Protein AF-B8MMR4-F1 (afdb_monomer)

Mean predicted aligned error: 8.65 Å

InterPro domains:
  IPR016039 Thiolase-like [G3DSA:3.40.47.10] (5-69)
  IPR016039 Thiolase-like [SSF53901] (17-71)
  IPR020610 Thiolase, active site [PS00099] (53-66)
  IPR020617 Thiolase, C-terminal [PF02803] (17-71)

Structure (mmCIF, N/CA/C/O backbone):
data_AF-B8MMR4-F1
#
_entry.id   AF-B8MMR4-F1
#
loop_
_atom_site.group_PDB
_atom_site.id
_atom_site.type_symbol
_atom_site.label_atom_id
_atom_site.label_alt_id
_atom_site.label_comp_id
_atom_site.label_asym_id
_atom_site.label_entity_id
_atom_site.label_seq_id
_atom_site.pdbx_PDB_ins_code
_atom_site.Cartn_x
_atom_site.Cartn_y
_atom_site.Cartn_z
_atom_site.occupancy
_atom_site.B_iso_or_equiv
_atom_site.auth_seq_id
_atom_site.auth_comp_id
_atom_site.auth_asym_id
_atom_site.auth_atom_id
_atom_site.pdbx_PDB_model_num
ATOM 1 N N . MET A 1 1 ? -22.396 18.694 11.552 1.00 36.25 1 MET A N 1
ATOM 2 C CA . MET A 1 1 ? -21.772 18.804 10.215 1.00 36.25 1 MET A CA 1
ATOM 3 C C . MET A 1 1 ? -20.391 19.451 10.347 1.00 36.25 1 MET A C 1
ATOM 5 O O . MET A 1 1 ? -20.272 20.662 10.227 1.00 36.25 1 MET A O 1
ATOM 9 N N . LYS A 1 2 ? -19.350 18.674 10.683 1.00 32.44 2 LYS A N 1
ATOM 10 C CA . LYS A 1 2 ? -17.956 19.151 10.630 1.00 32.44 2 LYS A CA 1
ATOM 11 C C . LYS A 1 2 ? -17.529 19.087 9.168 1.00 32.44 2 LYS A C 1
ATOM 13 O O . LYS A 1 2 ? -17.493 18.008 8.591 1.00 32.44 2 LYS A O 1
ATOM 18 N N . LEU A 1 3 ? -17.323 20.254 8.575 1.00 39.12 3 LEU A N 1
ATOM 19 C CA . LEU A 1 3 ? -16.884 20.421 7.196 1.00 39.12 3 LEU A CA 1
ATOM 20 C C . LEU A 1 3 ? -15.638 19.562 6.948 1.00 39.12 3 LEU A C 1
ATOM 22 O O . LEU A 1 3 ? -14.638 19.707 7.652 1.00 39.12 3 LEU A O 1
ATOM 26 N N . LEU A 1 4 ? -15.730 18.678 5.953 1.00 47.84 4 LEU A N 1
ATOM 27 C CA . LEU A 1 4 ? -14.596 18.032 5.299 1.00 47.84 4 LEU A CA 1
ATOM 28 C C . LEU A 1 4 ? -13.559 19.119 5.002 1.00 47.84 4 LEU A C 1
ATOM 30 O O . LEU A 1 4 ? -13.790 19.993 4.164 1.00 47.84 4 LEU A O 1
ATOM 34 N N . GLN A 1 5 ? -12.453 19.125 5.746 1.00 45.47 5 GLN A N 1
ATOM 35 C CA . GLN A 1 5 ? -11.371 20.061 5.480 1.00 45.47 5 GLN A CA 1
ATOM 36 C C . GLN A 1 5 ? -10.889 19.835 4.038 1.00 45.47 5 GLN A C 1
ATOM 38 O O . GLN A 1 5 ? -10.642 18.689 3.660 1.00 45.47 5 GLN A O 1
ATOM 43 N N . PRO A 1 6 ? -10.766 20.898 3.225 1.00 43.53 6 PRO A N 1
ATOM 44 C CA . PRO A 1 6 ? -10.410 20.775 1.822 1.00 43.53 6 PRO A CA 1
ATOM 45 C C . PRO A 1 6 ? -9.031 20.125 1.687 1.00 43.53 6 PRO A C 1
ATOM 47 O O . PRO A 1 6 ? -8.043 20.574 2.276 1.00 43.53 6 PRO A O 1
ATOM 50 N N . SER A 1 7 ? -8.987 19.066 0.882 1.00 51.66 7 SER A N 1
ATOM 51 C CA . SER A 1 7 ? -7.870 18.144 0.640 1.00 51.66 7 SER A CA 1
ATOM 52 C C . SER A 1 7 ? -6.545 18.825 0.259 1.00 51.66 7 SER A C 1
ATOM 54 O O . SER A 1 7 ? -5.481 18.221 0.357 1.00 51.66 7 SER A O 1
ATOM 56 N N . SER A 1 8 ? -6.578 20.101 -0.132 1.00 43.34 8 SER A N 1
ATOM 57 C CA . SER A 1 8 ? -5.407 20.898 -0.506 1.00 43.34 8 SER A CA 1
ATOM 58 C C . SER A 1 8 ? -4.526 21.330 0.675 1.00 43.34 8 SER A C 1
ATOM 60 O O . SER A 1 8 ? -3.335 21.563 0.480 1.00 43.34 8 SER A O 1
ATOM 62 N N . ARG A 1 9 ? -5.050 21.406 1.910 1.00 45.16 9 ARG A N 1
ATOM 63 C CA . ARG A 1 9 ? -4.256 21.800 3.100 1.00 45.16 9 ARG A CA 1
ATOM 64 C C . ARG A 1 9 ? -3.527 20.638 3.790 1.00 45.16 9 ARG A C 1
ATOM 66 O O . ARG A 1 9 ? -2.650 20.886 4.614 1.00 45.16 9 ARG A O 1
ATOM 73 N N . LEU A 1 10 ? -3.879 19.394 3.459 1.00 54.09 10 LEU A N 1
ATOM 74 C CA . LEU A 1 10 ? -3.271 18.178 4.016 1.00 54.09 10 LEU A CA 1
ATOM 75 C C . LEU A 1 10 ? -1.927 17.851 3.346 1.00 54.09 10 LEU A C 1
ATOM 77 O O . LEU A 1 10 ? -0.983 17.467 4.031 1.00 54.09 10 LEU A O 1
ATOM 81 N N . MET A 1 11 ? -1.805 18.092 2.033 1.00 47.03 11 MET A N 1
ATOM 82 C CA . MET A 1 11 ? -0.590 17.777 1.267 1.00 47.03 11 MET A CA 1
ATOM 83 C C . MET A 1 11 ? 0.656 18.528 1.769 1.00 47.03 11 MET A C 1
ATOM 85 O O . MET A 1 11 ? 1.751 17.979 1.753 1.00 47.03 11 MET A O 1
ATOM 89 N N . ASN A 1 12 ? 0.496 19.760 2.268 1.00 39.81 12 ASN A N 1
ATOM 90 C CA . ASN A 1 12 ? 1.615 20.606 2.706 1.00 39.81 12 ASN A CA 1
ATOM 91 C C . ASN A 1 12 ? 2.045 20.366 4.171 1.00 39.81 12 ASN A C 1
ATOM 93 O O . ASN A 1 12 ? 2.827 21.139 4.721 1.00 39.81 12 ASN A O 1
ATOM 97 N N . ARG A 1 13 ? 1.502 19.330 4.831 1.00 47.91 13 ARG A N 1
ATOM 98 C CA . ARG A 1 13 ? 1.811 18.963 6.227 1.00 47.91 13 ARG A CA 1
ATOM 99 C C . ARG A 1 13 ? 2.578 17.645 6.381 1.00 47.91 13 ARG A C 1
ATOM 101 O O . ARG A 1 13 ? 2.852 17.252 7.511 1.00 47.91 13 ARG A O 1
ATOM 108 N N . PHE A 1 14 ? 3.004 17.000 5.292 1.00 53.19 14 PHE A N 1
ATOM 109 C CA . PHE A 1 14 ? 3.960 15.882 5.348 1.00 53.19 14 PHE A CA 1
ATOM 110 C C . PHE A 1 14 ? 5.395 16.382 5.609 1.00 53.19 14 PHE A C 1
ATOM 112 O O . PHE A 1 14 ? 6.320 16.050 4.878 1.00 53.19 14 PHE A O 1
ATOM 119 N N . SER A 1 15 ? 5.604 17.232 6.619 1.00 38.50 15 SER A N 1
ATOM 120 C CA . SER A 1 15 ? 6.921 17.827 6.893 1.00 38.50 15 SER A CA 1
ATOM 121 C C . SER A 1 15 ? 7.866 16.913 7.684 1.00 38.50 15 SER A C 1
ATOM 123 O O . SER A 1 15 ? 9.034 17.246 7.841 1.00 38.50 15 SER A O 1
ATOM 125 N N . VAL A 1 16 ? 7.413 15.727 8.110 1.00 50.09 16 VAL A N 1
ATOM 126 C CA . VAL A 1 16 ? 8.271 14.610 8.538 1.00 50.09 16 VAL A CA 1
ATOM 127 C C . VAL A 1 16 ? 7.632 13.316 8.033 1.00 50.09 16 VAL A C 1
ATOM 129 O O . VAL A 1 16 ? 6.659 12.829 8.608 1.00 50.09 16 VAL A O 1
ATOM 132 N N . LEU A 1 17 ? 8.139 12.762 6.929 1.00 60.44 17 LEU A N 1
ATOM 133 C CA . LEU A 1 17 ? 7.715 11.442 6.459 1.00 60.44 17 LEU A CA 1
ATOM 134 C C . LEU A 1 17 ? 8.210 10.394 7.458 1.00 60.44 17 LEU A C 1
ATOM 136 O O . LEU A 1 17 ? 9.371 9.989 7.437 1.00 60.44 17 LEU A O 1
ATOM 140 N N . LYS A 1 18 ? 7.323 9.956 8.354 1.00 72.06 18 LYS A N 1
ATOM 141 C CA . LYS A 1 18 ? 7.574 8.788 9.196 1.00 72.06 18 LYS A CA 1
ATOM 142 C C . LYS A 1 18 ? 7.538 7.545 8.311 1.00 72.06 18 LYS A C 1
ATOM 144 O O . LYS A 1 18 ? 6.475 7.053 7.943 1.00 72.06 18 LYS A O 1
ATOM 149 N N . ILE A 1 19 ? 8.722 7.079 7.938 1.00 76.75 19 ILE A N 1
ATOM 150 C CA . ILE A 1 19 ? 8.910 5.871 7.134 1.00 76.75 19 ILE A CA 1
ATOM 151 C C . ILE A 1 19 ? 8.622 4.642 8.018 1.00 76.75 19 ILE A C 1
ATOM 153 O O . ILE A 1 19 ? 8.956 4.667 9.208 1.00 76.75 19 ILE A O 1
ATOM 157 N N . PRO A 1 20 ? 8.014 3.565 7.483 1.00 75.25 20 PRO A N 1
ATOM 158 C CA . PRO A 1 20 ? 7.725 2.362 8.257 1.00 75.25 20 PRO A CA 1
ATOM 159 C C . PRO A 1 20 ? 8.980 1.778 8.920 1.00 75.25 20 PRO A C 1
ATOM 161 O O . PRO A 1 20 ? 9.915 1.359 8.240 1.00 75.25 20 PRO A O 1
ATOM 164 N N . ALA A 1 21 ? 8.976 1.680 10.254 1.00 81.19 21 ALA A N 1
ATOM 165 C CA . ALA A 1 21 ? 10.102 1.138 11.027 1.00 81.19 21 ALA A CA 1
ATOM 166 C C . ALA A 1 21 ? 10.343 -0.365 10.785 1.00 81.19 21 ALA A C 1
ATOM 168 O O . ALA A 1 21 ? 11.427 -0.873 11.040 1.00 81.19 21 ALA A O 1
ATOM 169 N N . LEU A 1 22 ? 9.336 -1.072 10.262 1.00 86.88 22 LEU A N 1
ATOM 170 C CA . LEU A 1 22 ? 9.402 -2.502 9.953 1.00 86.88 22 LEU A CA 1
ATOM 171 C C . LEU A 1 22 ? 10.226 -2.820 8.692 1.00 86.88 22 LEU A C 1
ATOM 173 O O . LEU A 1 22 ? 10.373 -3.992 8.369 1.00 86.88 22 LEU A O 1
ATOM 177 N N . GLY A 1 23 ? 10.760 -1.813 7.990 1.00 87.12 23 GLY A N 1
ATOM 178 C CA . GLY A 1 23 ? 11.542 -1.981 6.763 1.00 87.12 23 GLY A CA 1
ATOM 179 C C . GLY A 1 23 ? 10.705 -1.929 5.478 1.00 87.12 23 GLY A C 1
ATOM 180 O O . GLY A 1 23 ? 9.475 -1.880 5.501 1.00 87.12 23 GLY A O 1
ATOM 181 N N . GLY A 1 24 ? 11.393 -1.911 4.331 1.00 89.12 24 GLY A N 1
ATOM 182 C CA . GLY A 1 24 ? 10.796 -1.699 3.005 1.00 89.12 24 GLY A CA 1
ATOM 183 C C . GLY A 1 24 ? 11.109 -2.799 1.987 1.00 89.12 24 GLY A C 1
ATOM 184 O O . GLY A 1 24 ? 11.552 -3.893 2.333 1.00 89.12 24 GLY A O 1
ATOM 185 N N . ALA A 1 25 ? 10.885 -2.500 0.706 1.00 90.88 25 ALA A N 1
ATOM 186 C CA . ALA A 1 25 ? 11.067 -3.441 -0.404 1.00 90.88 25 ALA A CA 1
ATOM 187 C C . ALA A 1 25 ? 12.499 -4.007 -0.520 1.00 90.88 25 ALA A C 1
ATOM 189 O O . ALA A 1 25 ? 12.664 -5.160 -0.903 1.00 90.88 25 ALA A O 1
ATOM 190 N N . ILE A 1 26 ? 13.517 -3.225 -0.141 1.00 91.00 26 ILE A N 1
ATOM 191 C CA . ILE A 1 26 ? 14.931 -3.636 -0.188 1.00 91.00 26 ILE A CA 1
ATOM 192 C C . ILE A 1 26 ? 15.199 -4.794 0.786 1.00 91.00 26 ILE A C 1
ATOM 194 O O . ILE A 1 26 ? 15.796 -5.793 0.407 1.00 91.00 26 ILE A O 1
ATOM 198 N N . SER A 1 27 ? 14.728 -4.686 2.031 1.00 92.50 27 SER A N 1
ATOM 199 C CA . SER A 1 27 ? 15.002 -5.674 3.087 1.00 92.50 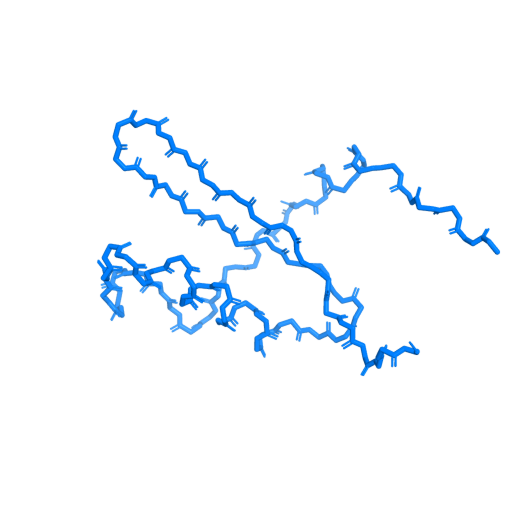27 SER A CA 1
ATOM 200 C C . SER A 1 27 ? 14.021 -6.847 3.105 1.00 92.50 27 SER A C 1
ATOM 202 O O . SER A 1 27 ? 14.329 -7.892 3.663 1.00 92.50 27 SER A O 1
ATOM 204 N N . LEU A 1 28 ? 12.822 -6.675 2.540 1.00 89.50 28 LEU A N 1
ATOM 205 C CA . LEU A 1 28 ? 11.713 -7.625 2.691 1.00 89.50 28 LEU A CA 1
ATOM 206 C C . LEU A 1 28 ? 11.177 -8.162 1.356 1.00 89.50 28 LEU A C 1
ATOM 208 O O . LEU A 1 28 ? 10.089 -8.736 1.328 1.00 89.50 28 LEU A O 1
ATOM 212 N N . SER A 1 29 ? 11.920 -7.966 0.265 1.00 87.19 29 SER A N 1
ATOM 213 C CA . SER A 1 29 ? 11.558 -8.272 -1.128 1.00 87.19 29 SER A CA 1
ATOM 214 C C . SER A 1 29 ? 10.461 -7.385 -1.749 1.00 87.19 29 SER A C 1
ATOM 216 O O . SER A 1 29 ? 9.654 -6.752 -1.056 1.00 87.19 29 SER A O 1
ATOM 218 N N . HIS A 1 30 ? 10.444 -7.356 -3.090 1.00 92.06 30 HIS A N 1
ATOM 219 C CA . HIS A 1 30 ? 9.511 -6.591 -3.923 1.00 92.06 30 HIS A CA 1
ATOM 220 C C . HIS A 1 30 ? 8.749 -7.493 -4.916 1.00 92.06 30 HIS A C 1
ATOM 222 O O . HIS A 1 30 ? 9.019 -7.465 -6.119 1.00 92.06 30 HIS A O 1
ATOM 228 N N . PRO A 1 31 ? 7.798 -8.325 -4.449 1.00 90.44 31 PRO A N 1
ATOM 229 C CA . PRO A 1 31 ? 6.915 -9.053 -5.354 1.00 90.44 31 PRO A CA 1
ATOM 230 C C . PRO A 1 31 ? 6.049 -8.038 -6.115 1.00 90.44 31 PRO A C 1
ATOM 232 O O . PRO A 1 31 ? 5.178 -7.410 -5.511 1.00 90.44 31 PRO A O 1
ATOM 235 N N . LEU A 1 32 ? 6.299 -7.846 -7.414 1.00 87.12 32 LEU A N 1
ATOM 236 C CA . LEU A 1 32 ? 5.739 -6.741 -8.214 1.00 87.12 32 LEU A CA 1
ATOM 237 C C . LEU A 1 32 ? 4.216 -6.593 -8.064 1.00 87.12 32 LEU A C 1
ATOM 239 O O . LEU A 1 32 ? 3.722 -5.498 -7.819 1.00 87.12 32 LEU A O 1
ATOM 243 N N . GLY A 1 33 ? 3.473 -7.702 -8.121 1.00 87.50 33 GLY A N 1
ATOM 244 C CA . GLY A 1 33 ? 2.009 -7.683 -8.013 1.00 87.50 33 GLY A CA 1
ATOM 245 C C . GLY A 1 33 ? 1.448 -7.522 -6.592 1.00 87.50 33 GLY A C 1
ATOM 246 O O . GLY A 1 33 ? 0.285 -7.172 -6.441 1.00 87.50 33 GLY A O 1
ATOM 247 N N . SER A 1 34 ? 2.244 -7.765 -5.545 1.00 93.25 34 SER A N 1
ATOM 248 C CA . SER A 1 34 ? 1.781 -7.769 -4.141 1.00 93.25 34 SER A CA 1
ATOM 249 C C . SER A 1 34 ? 2.388 -6.637 -3.300 1.00 93.25 34 SER A C 1
ATOM 251 O O . SER A 1 34 ? 1.902 -6.305 -2.223 1.00 93.25 34 SER A O 1
ATOM 253 N N . SER A 1 35 ? 3.433 -5.971 -3.794 1.00 92.81 35 SER A N 1
ATOM 254 C CA . SER A 1 35 ? 4.133 -4.928 -3.035 1.00 92.81 35 SER A CA 1
ATOM 255 C C . SER A 1 35 ? 3.222 -3.763 -2.648 1.00 92.81 35 SER A C 1
ATOM 257 O O . SER A 1 35 ? 3.348 -3.262 -1.535 1.00 92.81 35 SER A O 1
ATOM 259 N N . GLY A 1 36 ? 2.269 -3.384 -3.506 1.00 93.06 36 GLY A N 1
ATOM 260 C CA . GLY A 1 36 ? 1.285 -2.337 -3.211 1.00 93.06 36 GLY A CA 1
ATOM 261 C C . GLY A 1 36 ? 0.344 -2.692 -2.052 1.00 93.06 36 GLY A C 1
ATOM 262 O O . GLY A 1 36 ? 0.229 -1.930 -1.091 1.00 93.06 36 GLY A O 1
ATOM 263 N N . SER A 1 37 ? -0.289 -3.871 -2.090 1.00 94.69 37 SER A N 1
ATOM 264 C CA . SER A 1 37 ? -1.176 -4.327 -1.006 1.00 94.69 37 SER A CA 1
ATOM 265 C C . SER A 1 37 ? -0.401 -4.573 0.287 1.00 94.69 37 SER A C 1
ATOM 267 O O . SER A 1 37 ? -0.880 -4.254 1.377 1.00 94.69 37 SER A O 1
ATOM 269 N N . ARG A 1 38 ? 0.835 -5.062 0.176 1.00 94.00 38 ARG A N 1
ATOM 270 C CA . ARG A 1 38 ? 1.746 -5.268 1.300 1.00 94.00 38 ARG A CA 1
ATOM 271 C C . ARG A 1 38 ? 2.088 -3.965 2.023 1.00 94.00 38 ARG A C 1
ATOM 273 O O . ARG A 1 38 ? 1.922 -3.909 3.239 1.00 94.00 38 ARG A O 1
ATOM 280 N N . ILE A 1 39 ? 2.541 -2.920 1.319 1.00 93.81 39 ILE A N 1
ATOM 281 C CA . ILE A 1 39 ? 2.865 -1.636 1.972 1.00 93.81 39 ILE A CA 1
ATOM 282 C C . ILE A 1 39 ? 1.620 -0.987 2.584 1.00 93.81 39 ILE A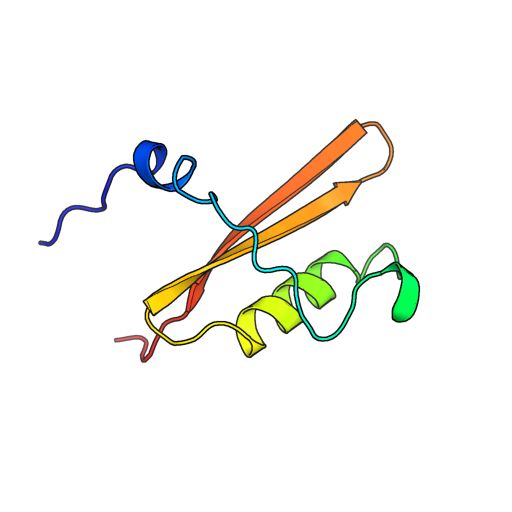 C 1
ATOM 284 O O . ILE A 1 39 ? 1.709 -0.425 3.674 1.00 93.81 39 ILE A O 1
ATOM 288 N N . LEU A 1 40 ? 0.458 -1.122 1.934 1.00 94.62 40 LEU A N 1
ATOM 289 C CA . LEU A 1 40 ? -0.814 -0.628 2.458 1.00 94.62 40 LEU A CA 1
ATOM 290 C C . LEU A 1 40 ? -1.193 -1.354 3.755 1.00 94.62 40 LEU A C 1
ATOM 292 O O . LEU A 1 40 ? -1.554 -0.722 4.743 1.00 94.62 40 LEU A O 1
ATOM 296 N N . THR A 1 41 ? -1.054 -2.679 3.776 1.00 95.00 41 THR A N 1
ATOM 297 C CA . THR A 1 41 ? -1.337 -3.498 4.960 1.00 95.00 41 THR A CA 1
ATOM 298 C C . THR A 1 41 ? -0.410 -3.120 6.112 1.00 95.00 41 THR A C 1
ATOM 300 O O . THR A 1 41 ? -0.883 -2.892 7.224 1.00 95.00 41 THR A O 1
ATOM 303 N N . THR A 1 42 ? 0.892 -2.978 5.852 1.00 94.25 42 THR A N 1
ATOM 304 C CA . THR A 1 42 ? 1.867 -2.519 6.853 1.00 94.25 42 THR A CA 1
ATOM 305 C C . THR A 1 42 ? 1.498 -1.143 7.410 1.00 94.25 42 THR A C 1
ATOM 307 O O . THR A 1 42 ? 1.538 -0.949 8.624 1.00 94.25 42 THR A O 1
ATOM 310 N N . LEU A 1 43 ? 1.097 -0.201 6.548 1.00 93.06 43 LEU A N 1
ATOM 311 C CA . LEU A 1 43 ? 0.664 1.137 6.955 1.00 93.06 43 LEU A CA 1
ATOM 312 C C . LEU A 1 43 ? -0.552 1.079 7.893 1.00 93.06 43 LEU A C 1
ATOM 314 O O . LEU A 1 43 ? -0.534 1.696 8.956 1.00 93.06 43 LEU A O 1
ATOM 318 N N . LEU A 1 44 ? -1.587 0.311 7.541 1.00 93.69 44 LEU A N 1
ATOM 319 C CA . LEU A 1 44 ? -2.811 0.188 8.345 1.00 93.69 44 LEU A CA 1
ATOM 320 C C . LEU A 1 44 ? -2.554 -0.397 9.744 1.00 93.69 44 LEU A C 1
ATOM 322 O O . LEU A 1 44 ? -3.180 0.034 10.716 1.00 93.69 44 LEU A O 1
ATOM 326 N N . HIS A 1 45 ? -1.612 -1.338 9.859 1.00 93.62 45 HIS A N 1
ATOM 327 C CA . HIS A 1 45 ? -1.204 -1.906 11.148 1.00 93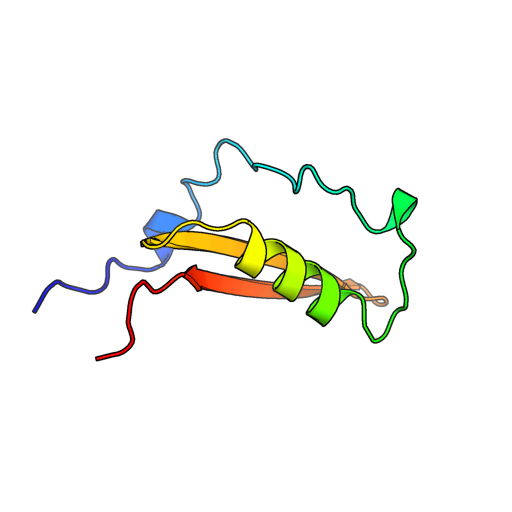.62 45 HIS A CA 1
ATOM 328 C C . HIS A 1 45 ? -0.396 -0.922 12.006 1.00 93.62 45 HIS A C 1
ATOM 330 O O . HIS A 1 45 ? -0.398 -1.046 13.228 1.00 93.62 45 HIS A O 1
ATOM 336 N N . GLN A 1 46 ? 0.284 0.052 11.393 1.00 91.75 46 GLN A N 1
ATOM 337 C CA . GLN A 1 46 ? 1.101 1.037 12.110 1.00 91.75 46 GLN A CA 1
ATOM 338 C C . GLN A 1 46 ? 0.339 2.297 12.517 1.00 91.75 46 GLN A C 1
ATOM 340 O O . GLN A 1 46 ? 0.693 2.902 13.528 1.00 91.75 46 GLN A O 1
ATOM 345 N N . LEU A 1 47 ? -0.672 2.704 11.747 1.00 90.44 47 LEU A N 1
ATOM 346 C CA . LEU A 1 47 ? -1.481 3.878 12.074 1.00 90.44 47 LEU A CA 1
ATOM 347 C C . LEU A 1 47 ? -2.232 3.676 13.392 1.00 90.44 47 LEU A C 1
ATOM 349 O O . LEU A 1 47 ? -2.668 2.569 13.708 1.00 90.44 47 LEU A O 1
ATOM 353 N N . GLN A 1 48 ? -2.443 4.749 14.138 1.00 91.69 48 GLN A N 1
ATOM 354 C CA . GLN A 1 48 ? -3.363 4.792 15.273 1.00 91.69 48 GLN A CA 1
ATOM 355 C C . GLN A 1 48 ? -4.720 5.360 14.828 1.00 91.69 48 GLN A C 1
ATOM 357 O O . GLN A 1 48 ? -4.790 6.041 13.802 1.00 91.69 48 GLN A O 1
ATOM 362 N N . PRO A 1 49 ? -5.827 5.069 15.535 1.00 93.81 49 PRO A N 1
ATOM 363 C CA . PRO A 1 49 ? -7.125 5.642 15.190 1.00 93.81 49 PRO A CA 1
ATOM 364 C C . PRO A 1 49 ? -7.082 7.175 15.116 1.00 93.81 49 PRO A C 1
ATOM 366 O O . PRO A 1 49 ? -6.488 7.831 15.968 1.00 93.81 49 PRO A O 1
ATOM 369 N N . GLY A 1 50 ? -7.693 7.744 14.078 1.00 87.94 50 GLY A N 1
ATOM 370 C CA . GLY A 1 50 ? -7.670 9.177 13.784 1.00 87.94 50 GLY A CA 1
ATOM 371 C C . GLY A 1 50 ? -6.456 9.654 12.978 1.00 87.94 50 GLY A C 1
ATOM 372 O O . GLY A 1 50 ? -6.513 10.754 12.422 1.00 87.94 50 GLY A O 1
ATOM 373 N N . GLU A 1 51 ? -5.394 8.851 12.851 1.00 89.94 51 GLU A N 1
ATOM 374 C CA . GLU A 1 51 ? -4.225 9.199 12.040 1.00 89.94 51 GLU A CA 1
ATOM 375 C C . GLU A 1 51 ? -4.474 8.981 10.543 1.00 89.94 51 GLU A C 1
ATOM 377 O O . GLU A 1 51 ? -5.174 8.056 10.115 1.00 89.94 51 GLU A O 1
ATOM 382 N N . TYR A 1 52 ? -3.834 9.834 9.742 1.00 90.44 52 TYR A N 1
ATOM 383 C CA . TYR A 1 52 ? -3.770 9.705 8.293 1.00 90.44 52 TYR A CA 1
ATOM 384 C C . TYR A 1 52 ? -2.425 9.122 7.879 1.00 90.44 52 TYR A C 1
ATOM 386 O O . TYR A 1 52 ? -1.379 9.500 8.408 1.00 90.44 52 TYR A O 1
ATOM 394 N N . GLY A 1 53 ? -2.452 8.250 6.879 1.00 91.12 53 GLY A N 1
ATOM 395 C CA . GLY A 1 53 ? -1.257 7.705 6.255 1.00 91.12 53 GLY A CA 1
ATOM 396 C C . GLY A 1 53 ? -1.377 7.671 4.741 1.00 91.12 53 GLY A C 1
ATOM 397 O O . GLY A 1 53 ? -2.475 7.700 4.184 1.00 91.12 53 GLY A O 1
ATOM 398 N N . VAL A 1 54 ? -0.227 7.593 4.076 1.00 93.19 54 VAL A N 1
ATOM 399 C CA . VAL A 1 54 ? -0.146 7.491 2.618 1.00 93.19 54 VAL A CA 1
ATOM 400 C C . VAL A 1 54 ? 0.700 6.288 2.250 1.00 93.19 54 VAL A C 1
ATOM 402 O O . VAL A 1 54 ? 1.845 6.171 2.684 1.00 93.19 54 VAL A O 1
ATOM 405 N N . ALA A 1 55 ? 0.134 5.404 1.435 1.00 93.00 55 ALA A N 1
ATOM 406 C CA . ALA A 1 55 ? 0.876 4.352 0.758 1.00 93.00 55 ALA A CA 1
ATOM 407 C C . ALA A 1 55 ? 1.091 4.786 -0.692 1.00 93.00 55 ALA A C 1
ATOM 409 O O . ALA A 1 55 ? 0.125 5.088 -1.390 1.00 93.00 55 ALA A O 1
ATOM 410 N N . ALA A 1 56 ? 2.341 4.820 -1.146 1.00 92.88 56 ALA A N 1
ATOM 411 C CA . ALA A 1 56 ? 2.692 5.168 -2.517 1.00 92.88 56 ALA A CA 1
ATOM 412 C C . ALA A 1 56 ? 3.692 4.159 -3.084 1.00 92.88 56 ALA A C 1
ATOM 414 O O . ALA A 1 56 ? 4.578 3.685 -2.371 1.00 92.88 56 ALA A O 1
ATOM 415 N N . ILE A 1 57 ? 3.540 3.831 -4.365 1.00 93.19 57 ILE A N 1
ATOM 416 C CA . ILE A 1 57 ? 4.400 2.892 -5.085 1.00 93.19 57 ILE A CA 1
ATOM 417 C C . ILE A 1 57 ? 4.653 3.411 -6.502 1.00 93.19 57 ILE A C 1
ATOM 419 O O . ILE A 1 57 ? 3.746 3.933 -7.154 1.00 93.19 57 ILE A O 1
ATOM 423 N N . CYS A 1 58 ? 5.895 3.297 -6.969 1.00 94.25 58 CYS A N 1
ATOM 424 C CA . CYS A 1 58 ? 6.226 3.536 -8.367 1.00 94.25 58 CYS A CA 1
ATOM 425 C C . CYS A 1 58 ? 5.953 2.276 -9.191 1.00 94.25 58 CYS A C 1
ATOM 427 O O . CYS A 1 58 ? 6.122 1.153 -8.719 1.00 94.25 58 CYS A O 1
ATOM 429 N N . ASN A 1 59 ? 5.554 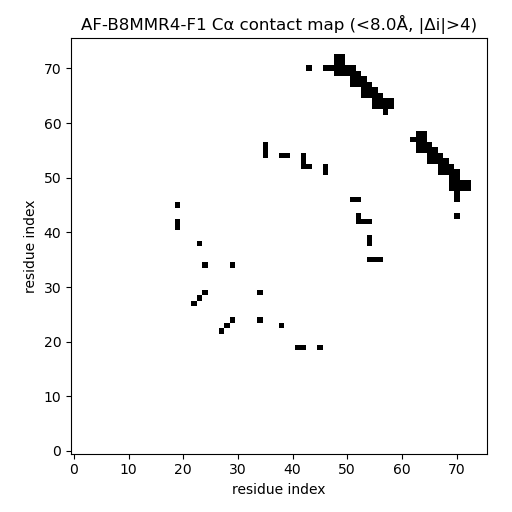2.481 -10.439 1.00 91.12 59 ASN A N 1
ATOM 430 C CA . ASN A 1 59 ? 5.341 1.427 -11.414 1.00 91.12 59 ASN A CA 1
ATOM 431 C C . ASN A 1 59 ? 6.325 1.640 -12.577 1.00 91.12 59 ASN A C 1
ATOM 433 O O . ASN A 1 59 ? 6.720 2.770 -12.879 1.00 91.12 59 ASN A O 1
ATOM 437 N N . GLY A 1 60 ? 6.730 0.558 -13.246 1.00 91.00 60 GLY A N 1
ATOM 438 C CA . GLY A 1 60 ? 7.530 0.658 -14.470 1.00 91.00 60 GLY A CA 1
ATOM 439 C C . GLY A 1 60 ? 6.821 1.501 -15.541 1.00 91.00 60 GLY A C 1
ATOM 440 O O . GLY A 1 60 ? 5.595 1.581 -15.562 1.00 91.00 60 GLY A O 1
ATOM 441 N N . GLY A 1 61 ? 7.587 2.146 -16.424 1.00 94.06 61 GLY A N 1
ATOM 442 C CA . GLY A 1 61 ? 7.024 2.994 -17.485 1.00 94.06 61 GLY A CA 1
ATOM 443 C C . GLY A 1 61 ? 6.677 4.427 -17.059 1.00 94.06 61 GLY A C 1
ATOM 444 O O . GLY A 1 61 ? 5.987 5.123 -17.794 1.00 94.06 61 GLY A O 1
ATOM 445 N N . GLY A 1 62 ? 7.158 4.882 -15.895 1.00 93.25 62 GLY A N 1
ATOM 446 C CA . GLY A 1 62 ? 7.033 6.281 -15.460 1.00 93.25 62 GLY A CA 1
ATOM 447 C C . GLY A 1 62 ? 5.724 6.623 -14.742 1.00 93.25 62 GLY A C 1
ATOM 448 O O . GLY A 1 62 ? 5.412 7.798 -14.574 1.00 93.25 62 GLY A O 1
ATOM 449 N N . ALA A 1 63 ? 4.964 5.617 -14.307 1.00 94.06 63 ALA A N 1
ATOM 450 C CA . ALA A 1 63 ? 3.734 5.801 -13.542 1.00 94.06 63 ALA A CA 1
ATOM 451 C C . ALA A 1 63 ? 3.962 5.607 -12.033 1.00 94.06 63 ALA A C 1
ATOM 453 O O . ALA A 1 63 ? 4.931 4.988 -11.593 1.00 94.06 63 ALA A O 1
ATOM 454 N N . ALA A 1 64 ? 3.030 6.098 -11.221 1.00 94.19 64 ALA A N 1
ATOM 455 C CA . ALA A 1 64 ? 2.985 5.841 -9.787 1.00 94.19 64 ALA A CA 1
ATOM 45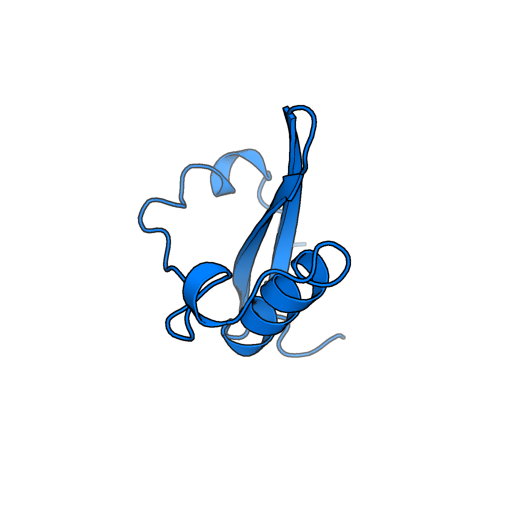6 C C . ALA A 1 64 ? 1.535 5.844 -9.300 1.00 94.19 64 ALA A C 1
ATOM 458 O O . ALA A 1 64 ? 0.660 6.463 -9.909 1.00 94.19 64 ALA A O 1
ATOM 459 N N . THR A 1 65 ? 1.283 5.161 -8.190 1.00 94.25 65 THR A N 1
ATOM 460 C CA . THR A 1 65 ? -0.030 5.133 -7.540 1.00 94.25 65 THR A CA 1
ATOM 461 C C 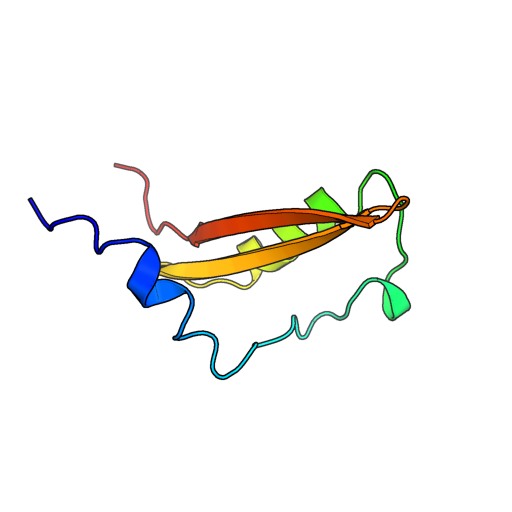. THR A 1 65 ? 0.137 5.475 -6.069 1.00 94.25 65 THR A C 1
ATOM 463 O O . THR A 1 65 ? 1.067 4.994 -5.422 1.00 94.25 65 THR A O 1
ATOM 466 N N . ALA A 1 66 ? -0.765 6.302 -5.541 1.00 95.19 66 ALA A N 1
ATOM 467 C CA . ALA A 1 66 ? -0.798 6.671 -4.134 1.00 95.19 66 ALA A CA 1
ATOM 468 C C . ALA A 1 66 ? -2.224 6.580 -3.584 1.00 95.19 66 ALA A C 1
ATOM 470 O O . ALA A 1 66 ? -3.182 6.959 -4.257 1.00 95.19 66 ALA A O 1
ATOM 471 N N . VAL A 1 67 ? -2.348 6.088 -2.354 1.00 95.00 67 VAL A N 1
ATOM 472 C CA . VAL A 1 67 ? 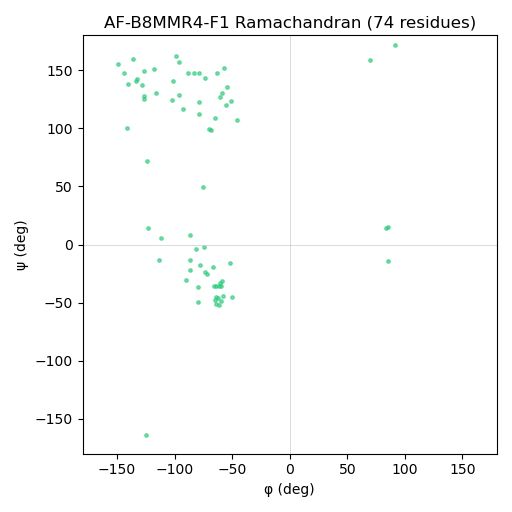-3.609 5.967 -1.619 1.00 95.00 67 VAL A CA 1
ATOM 473 C C . VAL A 1 67 ? -3.449 6.656 -0.273 1.00 95.00 67 VAL A C 1
ATOM 475 O O . VAL A 1 67 ? -2.517 6.360 0.477 1.00 95.00 67 VAL A O 1
ATOM 478 N N . VAL A 1 68 ? -4.373 7.565 0.033 1.00 95.00 68 VAL A N 1
ATOM 479 C CA . VAL A 1 68 ? -4.495 8.193 1.351 1.00 95.00 68 VAL A CA 1
ATOM 480 C C . VAL A 1 68 ? -5.545 7.425 2.142 1.00 95.00 68 VAL A C 1
ATOM 482 O O . VAL A 1 68 ? -6.654 7.217 1.653 1.00 95.00 68 VAL A O 1
ATOM 485 N N . VAL A 1 69 ? -5.201 7.012 3.358 1.00 93.94 69 VAL A N 1
ATOM 486 C CA . VAL A 1 69 ? -6.110 6.310 4.270 1.00 93.94 69 VAL A CA 1
ATOM 487 C C . VAL A 1 69 ? -6.163 7.021 5.614 1.00 93.94 69 VAL A C 1
ATOM 489 O O . VAL A 1 69 ? -5.175 7.607 6.056 1.00 93.94 69 VAL A O 1
ATOM 492 N N . GLN A 1 70 ? -7.316 6.940 6.271 1.00 93.69 70 GLN A N 1
ATOM 493 C CA . GLN A 1 70 ? -7.494 7.329 7.664 1.00 93.69 70 GLN A CA 1
ATOM 494 C C . GLN A 1 70 ? -7.866 6.081 8.458 1.00 93.69 70 GLN A C 1
ATOM 496 O O . GLN A 1 70 ? -8.773 5.348 8.054 1.00 93.69 70 GLN A O 1
ATOM 501 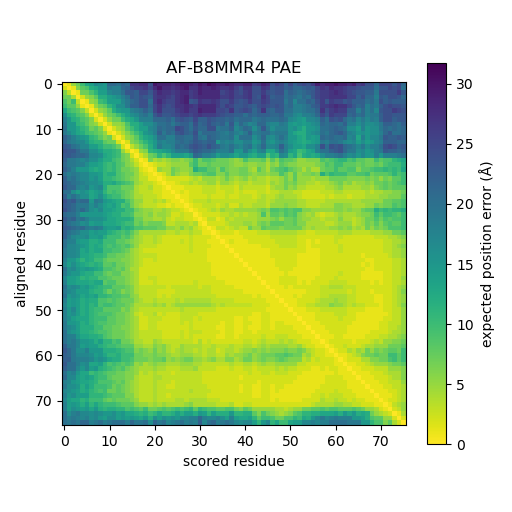N N . ARG A 1 71 ? -7.183 5.821 9.576 1.00 93.06 71 ARG A N 1
ATOM 502 C CA . ARG A 1 71 ? -7.572 4.707 10.445 1.00 93.06 71 ARG A CA 1
ATOM 503 C C . ARG A 1 71 ? -8.769 5.119 11.291 1.00 93.06 71 ARG A C 1
ATOM 505 O O . ARG A 1 71 ? -8.700 6.094 12.035 1.00 93.06 71 ARG A O 1
ATOM 512 N N . LEU A 1 72 ? -9.848 4.359 11.178 1.00 93.31 72 LEU A N 1
ATOM 513 C CA . LEU A 1 72 ? -11.046 4.535 11.990 1.00 93.31 72 LEU A CA 1
ATOM 514 C C . LEU A 1 72 ? -10.913 3.729 13.290 1.00 93.31 72 LEU A C 1
ATOM 516 O O . LEU A 1 72 ? -10.261 2.683 13.321 1.00 93.31 72 LEU A O 1
ATOM 520 N N . ASP A 1 73 ? -11.498 4.242 14.361 1.00 89.19 73 ASP A N 1
ATOM 521 C CA . ASP A 1 73 ? -11.682 3.580 15.654 1.00 89.19 73 ASP A CA 1
ATOM 522 C C . ASP A 1 73 ? -12.878 2.625 15.613 1.00 89.19 73 ASP A C 1
ATOM 524 O O . ASP A 1 73 ? -12.746 1.451 15.960 1.00 89.19 73 ASP A O 1
ATOM 528 N N . GLN A 1 74 ? -14.021 3.108 15.130 1.00 81.44 74 GLN A N 1
ATOM 529 C CA . GLN A 1 74 ? -15.214 2.313 14.864 1.00 81.44 74 GLN A CA 1
ATOM 530 C C . GLN A 1 74 ? -15.913 2.843 13.614 1.00 81.44 74 GLN A C 1
ATOM 532 O O . GLN A 1 74 ? -15.883 4.036 13.316 1.00 81.44 74 GLN A O 1
ATOM 537 N N . VAL A 1 75 ? -16.541 1.939 12.871 1.00 77.00 75 VAL A N 1
ATOM 538 C CA . VAL A 1 75 ? -17.450 2.313 11.788 1.00 77.00 75 VAL A CA 1
ATOM 539 C C . VAL A 1 75 ? -18.843 2.355 12.404 1.00 77.00 75 VAL A C 1
ATOM 541 O O . VAL A 1 75 ? -19.290 1.343 12.940 1.00 77.00 75 VAL A O 1
ATOM 544 N N . ALA A 1 76 ? -19.456 3.541 12.414 1.00 59.25 76 ALA A N 1
ATOM 545 C CA . ALA A 1 76 ? -20.830 3.745 12.870 1.00 59.25 76 ALA A CA 1
ATOM 546 C C . ALA A 1 76 ? -21.849 3.102 11.921 1.00 59.25 76 ALA A C 1
ATOM 548 O O . ALA A 1 76 ? -21.584 3.100 10.695 1.00 59.25 76 ALA A O 1
#

Secondary structure (DSSP, 8-state):
------TTTTGGG-SS----TT--HHHH---TTTHHHHHHHHHHHHPPTT-EEEEEEEETTTEEEEEEEE--S---

Radius of gyration: 14.3 Å; Cα contacts (8 Å, |Δi|>4): 59; chains: 1; bounding box: 37×31×33 Å

Solvent-accessible surface area (backbone atoms only — not comparable to full-atom values): 5175 Å² total; per-residue (Å²): 136,84,75,79,73,66,74,76,68,59,71,82,63,69,82,71,80,82,69,70,88,88,62,52,51,87,84,68,56,65,54,81,93,48,42,64,63,49,51,41,52,55,48,64,74,68,51,50,66,77,37,75,50,76,40,70,47,80,45,87,94,86,46,68,53,73,48,81,48,67,38,71,82,73,88,131

Nearest PDB struct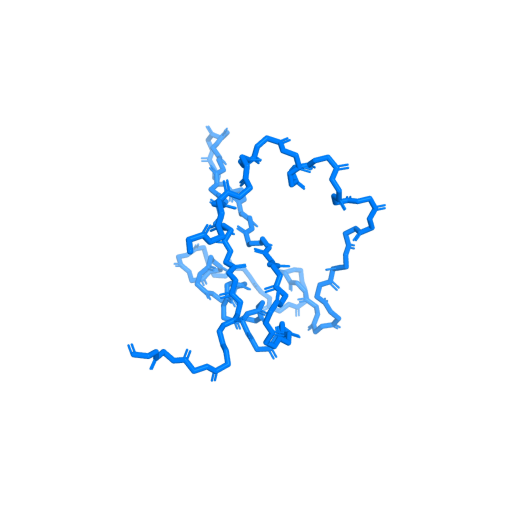ures (foldseek):
  1r94-assembly1_A  TM=3.899E-01  e=3.938E+00  Escherichia coli
  8fqc-assembly1_H1  TM=4.261E-01  e=9.653E+00  Agrobacterium phage Milano

Organism: Talaromyces stipitatus (strain ATCC 10500 / CBS 375.48 / QM 6759 / NRRL 1006) (NCBI:txid441959)

Foldseek 3Di:
DPDPDPPVVVVVPPPDVPDQPVDACVVPNCPPVCRQVVQVVSQQVPDDAQDKDKGKDDDPPGDIDMDIDHHHPDDD

Sequence (76 aa):
MKLLQPSSRLMNRFSVLKIPALGGAISLSHPLGSSGSRILTTLLHQLQPGEYGVAAICNGGGAATAVVVQRLDQVA

pLDDT: mean 80.13, std 19.66, range [32.44, 95.19]